Protein AF-A0A3G6PPM8-F1 (afdb_monomer)

Solvent-accessible surface area (backbone atoms only — not comparable to full-atom values): 4408 Å² total; per-residue (Å²): 90,79,54,99,91,40,81,49,58,68,71,40,40,54,64,64,51,56,76,69,44,68,80,90,43,55,50,83,52,100,50,36,39,37,37,55,75,47,74,61,95,53,39,33,36,32,39,40,35,34,41,54,96,58,23,25,67,43,77,49,78,47,79,45,71,58,78,76,75,76,75,89,123

Sequence (73 aa):
MWINGTQYSSGMTKNEILEKCDHIRYQYYDNEIQITISENFWDKKVLFIEFENDVAAYLSVRYIRKIIQCFKL

Foldseek 3Di:
DDAPNDDDDFFDFLVNVVVRADPVAWDDDPFWIWGFRDDDPFKTWIWIFGHDPRTGHDIDIDIDTDPPPPPPD

Mean predicted aligned error: 5.88 Å

Secondary structure (DSSP, 8-state):
-EETTEE--TT-BHHHHHHHS-TTSEEEETTEEEEEEEE-SSEEEEEEEEEETTEEEEEEEEEEE--------

Nearest PDB structures (foldseek):
  7wkk-assembly1_f  TM=6.608E-01  e=8.462E-01  Xenopus laevis
  7wkk-assembly1_F  TM=6.866E-01  e=1.257E+00  Xenopus laevis
  3fb9-assembly1_A  TM=5.834E-01  e=2.091E+00  Streptococcus pneumoniae TIGR4
  3fb9-assembly1_B  TM=5.370E-01  e=2.936E+00  Streptococcus pneumoniae TIGR4
  7sny-assembly1_A  TM=4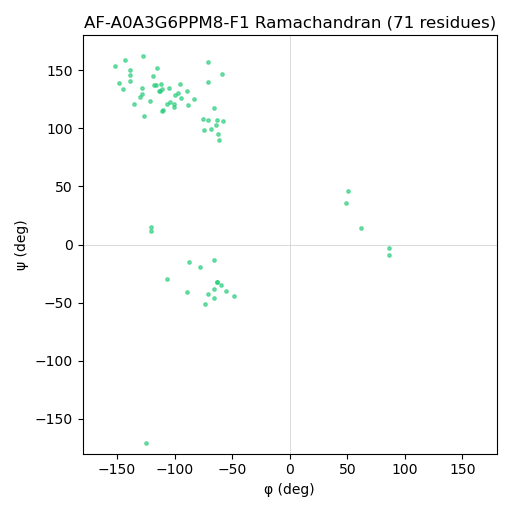.899E-01  e=7.679E+00  Oplophorus gracilirostris

pLDDT: mean 85.51, std 12.47, range [40.06, 95.69]

Structure (mmCIF, N/CA/C/O backbone):
data_AF-A0A3G6PPM8-F1
#
_entry.id   AF-A0A3G6PPM8-F1
#
loop_
_atom_site.group_PDB
_atom_site.id
_atom_site.type_symbol
_atom_site.label_atom_id
_atom_site.label_alt_id
_atom_site.label_comp_id
_atom_site.label_asym_id
_atom_site.label_entity_id
_atom_site.label_seq_id
_atom_site.pdbx_PDB_ins_code
_atom_site.Cartn_x
_atom_site.Cartn_y
_atom_site.Cartn_z
_atom_site.occupancy
_atom_site.B_iso_or_equiv
_atom_site.auth_seq_id
_atom_site.auth_comp_id
_atom_site.auth_asym_id
_atom_site.auth_atom_id
_atom_site.pdbx_PDB_model_num
ATOM 1 N N . MET A 1 1 ? -1.057 -8.661 3.213 1.00 85.50 1 MET A N 1
ATOM 2 C CA . MET A 1 1 ? -0.110 -8.592 2.088 1.00 85.50 1 MET A CA 1
ATOM 3 C C . MET A 1 1 ? 1.193 -7.980 2.569 1.00 85.50 1 MET A C 1
ATOM 5 O O . MET A 1 1 ? 1.150 -6.969 3.253 1.00 85.50 1 MET A O 1
ATOM 9 N N . TRP A 1 2 ? 2.326 -8.600 2.250 1.00 85.38 2 TRP A N 1
ATOM 10 C CA . TRP A 1 2 ? 3.651 -8.085 2.603 1.00 85.38 2 TRP A CA 1
ATOM 11 C C . TRP A 1 2 ? 4.273 -7.369 1.407 1.00 85.38 2 TRP A C 1
ATOM 13 O O . TRP A 1 2 ? 4.332 -7.945 0.323 1.00 85.38 2 TRP A O 1
ATOM 23 N N . ILE A 1 3 ? 4.733 -6.137 1.608 1.00 83.81 3 ILE A N 1
ATOM 24 C CA . ILE A 1 3 ? 5.374 -5.287 0.601 1.00 83.81 3 ILE A CA 1
ATOM 25 C C . ILE A 1 3 ? 6.602 -4.641 1.243 1.00 83.81 3 ILE A C 1
ATOM 27 O O . ILE A 1 3 ? 6.463 -3.937 2.234 1.00 83.81 3 ILE A O 1
ATOM 31 N N . ASN A 1 4 ? 7.796 -4.867 0.686 1.00 82.31 4 ASN A N 1
ATOM 32 C CA . ASN A 1 4 ? 9.058 -4.263 1.147 1.00 82.31 4 ASN A CA 1
ATOM 33 C C . ASN A 1 4 ? 9.307 -4.371 2.672 1.00 82.31 4 ASN A C 1
ATOM 35 O O . ASN A 1 4 ? 9.863 -3.461 3.272 1.00 82.31 4 ASN A O 1
ATOM 39 N N . GLY A 1 5 ? 8.891 -5.476 3.303 1.00 84.88 5 GLY A N 1
ATOM 40 C CA . GLY A 1 5 ? 9.032 -5.681 4.753 1.00 84.88 5 GLY A CA 1
ATOM 41 C C . GLY A 1 5 ? 7.891 -5.112 5.607 1.00 84.88 5 GLY A C 1
ATOM 42 O O . GLY A 1 5 ? 7.867 -5.351 6.809 1.00 84.88 5 GLY A O 1
ATOM 43 N N . THR A 1 6 ? 6.910 -4.446 4.997 1.00 89.50 6 THR A N 1
ATOM 44 C CA . THR A 1 6 ? 5.725 -3.903 5.669 1.00 89.50 6 THR A CA 1
ATOM 45 C C . THR A 1 6 ? 4.491 -4.751 5.373 1.00 89.50 6 THR A C 1
ATOM 47 O O . THR A 1 6 ? 4.221 -5.116 4.225 1.00 89.50 6 THR A O 1
ATOM 50 N N . GLN A 1 7 ? 3.709 -5.057 6.409 1.00 91.38 7 GLN A N 1
ATOM 51 C CA . GLN A 1 7 ? 2.447 -5.781 6.279 1.00 91.38 7 GLN A CA 1
ATOM 52 C C . GLN A 1 7 ? 1.257 -4.816 6.191 1.00 91.38 7 GLN A C 1
ATOM 54 O O . GLN A 1 7 ? 1.040 -4.005 7.090 1.00 91.38 7 GLN A O 1
ATOM 59 N N . TYR A 1 8 ? 0.448 -4.983 5.145 1.00 91.38 8 TYR A N 1
ATOM 60 C CA . TYR A 1 8 ? -0.822 -4.290 4.917 1.00 91.38 8 TYR A CA 1
ATOM 61 C C . TYR A 1 8 ? -1.975 -5.296 4.919 1.00 91.38 8 TYR A C 1
ATOM 63 O O . TYR A 1 8 ? -1.858 -6.366 4.315 1.00 91.38 8 TYR A O 1
ATOM 71 N N . SER A 1 9 ? -3.097 -4.993 5.560 1.00 92.69 9 SER A N 1
ATOM 72 C CA . SER A 1 9 ? -4.279 -5.863 5.549 1.00 92.69 9 SER A CA 1
ATOM 73 C C . SER A 1 9 ? -5.568 -5.062 5.518 1.00 92.69 9 SER A C 1
ATOM 75 O O . SER A 1 9 ? -5.597 -3.902 5.925 1.00 92.69 9 SER A O 1
ATOM 77 N N . SER A 1 10 ? -6.640 -5.714 5.072 1.00 91.56 10 SER A N 1
ATOM 78 C CA . SER A 1 10 ? -7.992 -5.216 5.300 1.00 91.56 10 SER A CA 1
ATOM 79 C C . SER A 1 10 ? -8.236 -5.080 6.804 1.00 91.56 10 SER A C 1
ATOM 81 O O . SER A 1 10 ? -7.682 -5.850 7.597 1.00 91.56 10 SER A O 1
ATOM 83 N N . GLY A 1 11 ? -9.030 -4.089 7.193 1.00 92.69 11 GLY A N 1
ATOM 84 C CA . GLY A 1 11 ? -9.303 -3.754 8.590 1.00 92.69 11 GLY A CA 1
ATOM 85 C C . GLY A 1 11 ? -8.285 -2.813 9.240 1.00 92.69 11 GLY A C 1
ATOM 86 O O . GLY A 1 11 ? -8.554 -2.333 10.334 1.00 92.69 11 GLY A O 1
ATOM 87 N N . MET A 1 12 ? -7.150 -2.515 8.593 1.00 93.69 12 MET A N 1
ATOM 88 C CA . MET A 1 12 ? -6.248 -1.465 9.081 1.00 93.69 12 MET A CA 1
ATOM 89 C C . MET A 1 12 ? -6.879 -0.091 8.879 1.00 93.69 12 MET A C 1
ATOM 91 O O . MET A 1 12 ? -7.465 0.186 7.832 1.00 93.69 12 MET A O 1
ATOM 95 N N . THR A 1 13 ? -6.722 0.785 9.858 1.00 93.69 13 THR A N 1
ATOM 96 C CA . THR A 1 13 ? -7.124 2.183 9.739 1.00 93.69 13 THR A CA 1
ATOM 97 C C . THR A 1 13 ? -6.199 2.933 8.789 1.00 93.69 13 THR A C 1
ATOM 99 O O . THR A 1 13 ? -5.034 2.577 8.577 1.00 93.69 13 THR A O 1
ATOM 102 N N . LYS A 1 14 ? -6.705 4.033 8.240 1.00 90.12 14 LYS A N 1
ATOM 103 C CA . LYS A 1 14 ? -5.925 4.928 7.388 1.00 90.12 14 LYS A CA 1
ATOM 104 C C . LYS A 1 14 ? -4.656 5.435 8.072 1.00 90.12 14 LYS A C 1
ATOM 106 O O . LYS A 1 14 ? -3.600 5.451 7.447 1.00 90.12 14 LYS A O 1
ATOM 111 N N . ASN A 1 15 ? -4.737 5.765 9.360 1.00 90.25 15 ASN A N 1
ATOM 112 C CA . ASN A 1 15 ? -3.590 6.235 10.138 1.00 90.25 15 ASN A CA 1
ATOM 113 C C . ASN A 1 15 ? -2.521 5.148 10.299 1.00 90.25 15 ASN A C 1
ATOM 115 O O . ASN A 1 15 ? -1.356 5.413 10.022 1.00 90.25 15 ASN A O 1
ATOM 119 N N . GLU A 1 16 ? -2.903 3.913 10.636 1.00 91.94 16 GLU A N 1
ATOM 120 C CA . GLU A 1 16 ? -1.947 2.797 10.738 1.00 91.94 16 GLU A CA 1
ATOM 121 C C . GLU A 1 16 ? -1.224 2.525 9.415 1.00 91.94 16 GLU A C 1
ATOM 123 O O . GLU A 1 16 ? -0.056 2.135 9.400 1.00 91.94 16 GLU A O 1
ATOM 128 N N . ILE A 1 17 ? -1.912 2.705 8.285 1.00 90.25 17 ILE A N 1
ATOM 129 C CA . ILE A 1 17 ? -1.307 2.547 6.960 1.00 90.25 17 ILE A CA 1
ATOM 130 C C . ILE A 1 17 ? -0.336 3.689 6.666 1.00 90.25 17 ILE A C 1
ATOM 132 O O . ILE A 1 17 ? 0.753 3.427 6.154 1.00 90.25 17 ILE A O 1
ATOM 136 N N . LEU A 1 18 ? -0.700 4.928 7.003 1.00 86.81 18 LEU A N 1
ATOM 137 C CA . LEU A 1 18 ? 0.147 6.104 6.806 1.00 86.81 18 LEU A CA 1
ATOM 138 C C . LEU A 1 18 ? 1.409 6.067 7.676 1.00 86.81 18 LEU A C 1
ATOM 140 O O . LEU A 1 18 ? 2.475 6.410 7.176 1.00 86.81 18 LEU A O 1
ATOM 144 N N . GLU A 1 19 ? 1.321 5.592 8.921 1.00 88.62 19 GLU A N 1
ATOM 145 C CA . GLU A 1 19 ? 2.478 5.410 9.817 1.00 88.62 19 GLU A CA 1
ATOM 146 C C . GLU A 1 19 ? 3.480 4.378 9.289 1.00 88.62 19 GLU A C 1
ATOM 148 O O . GLU A 1 19 ? 4.685 4.479 9.512 1.00 88.62 19 GLU A O 1
ATOM 153 N N . LYS A 1 20 ? 2.981 3.366 8.577 1.00 85.38 20 LYS A N 1
ATOM 154 C CA . LYS A 1 20 ? 3.790 2.287 8.000 1.00 85.38 20 LYS A CA 1
ATOM 155 C C . LYS A 1 20 ? 4.332 2.611 6.611 1.00 85.38 20 LYS A C 1
ATOM 157 O O . LYS A 1 20 ? 5.168 1.866 6.095 1.00 85.38 20 LYS A O 1
ATOM 162 N N . CYS A 1 21 ? 3.801 3.641 5.958 1.00 80.31 21 CYS A N 1
ATOM 163 C CA . CYS A 1 21 ? 4.134 3.953 4.580 1.00 80.31 21 CYS A CA 1
ATOM 164 C C . CYS A 1 21 ? 5.334 4.896 4.511 1.00 80.31 21 CYS A C 1
ATOM 166 O O . CYS A 1 21 ? 5.354 5.946 5.142 1.00 80.31 21 CYS A O 1
ATOM 168 N N . ASP A 1 22 ? 6.307 4.561 3.666 1.00 71.62 22 ASP A N 1
ATOM 169 C CA . ASP A 1 22 ? 7.358 5.506 3.302 1.00 71.62 22 ASP A CA 1
ATOM 170 C C . ASP A 1 22 ? 6.729 6.663 2.510 1.00 71.62 22 ASP A C 1
ATOM 172 O O . ASP A 1 22 ? 6.131 6.461 1.441 1.00 71.62 22 ASP A O 1
ATOM 176 N N . HIS A 1 23 ? 6.819 7.878 3.057 1.00 66.75 23 HIS A N 1
ATOM 177 C CA . HIS A 1 23 ? 6.054 9.019 2.569 1.00 66.75 23 HIS A CA 1
ATOM 178 C C . HIS A 1 23 ? 6.432 9.472 1.152 1.00 66.75 23 HIS A C 1
ATOM 180 O O . HIS A 1 23 ? 5.699 10.229 0.522 1.00 66.75 23 HIS A O 1
ATOM 186 N N . ILE A 1 24 ? 7.556 8.986 0.626 1.00 63.72 24 ILE A N 1
ATOM 187 C CA . ILE A 1 24 ? 8.096 9.379 -0.679 1.00 63.72 24 ILE A CA 1
ATOM 188 C C . ILE A 1 24 ? 7.352 8.689 -1.838 1.00 63.72 24 ILE A C 1
ATOM 190 O O . ILE A 1 24 ? 7.423 9.138 -2.981 1.00 63.72 24 ILE A O 1
ATOM 194 N N . ARG A 1 25 ? 6.640 7.582 -1.578 1.00 77.50 25 ARG A N 1
ATOM 195 C CA . ARG A 1 25 ? 6.146 6.680 -2.637 1.00 77.50 25 ARG A CA 1
ATOM 196 C C . ARG A 1 25 ? 4.635 6.485 -2.690 1.00 77.50 25 ARG A C 1
ATOM 198 O O . ARG A 1 25 ? 4.196 5.602 -3.434 1.00 77.50 25 ARG A O 1
ATOM 205 N N . TYR A 1 26 ? 3.842 7.286 -1.978 1.00 83.50 26 TYR A N 1
ATOM 206 C CA . TYR A 1 26 ? 2.383 7.161 -2.001 1.00 83.50 26 TYR A CA 1
ATOM 207 C C . TYR A 1 26 ? 1.660 8.374 -2.593 1.00 83.50 26 TYR A C 1
ATOM 209 O O . TYR A 1 26 ? 2.145 9.500 -2.551 1.00 83.50 26 TYR A O 1
ATOM 217 N N . GLN A 1 27 ? 0.488 8.115 -3.167 1.00 86.00 27 GLN A N 1
ATOM 218 C CA . GLN A 1 27 ? -0.494 9.116 -3.566 1.00 86.00 27 GLN A CA 1
ATOM 219 C C . GLN A 1 27 ? -1.766 8.881 -2.763 1.00 86.00 27 GLN A C 1
ATOM 221 O O . GLN A 1 27 ? -2.178 7.736 -2.561 1.00 86.00 27 GLN A O 1
ATOM 226 N N . TYR A 1 28 ? -2.348 9.972 -2.281 1.00 84.94 28 TYR A N 1
ATOM 227 C CA . TYR A 1 28 ? -3.525 9.959 -1.429 1.00 84.94 28 TYR A CA 1
ATOM 228 C C . TYR A 1 28 ? -4.715 10.559 -2.176 1.00 84.94 28 TYR A C 1
ATOM 230 O O . TYR A 1 28 ? -4.609 11.648 -2.742 1.00 84.94 28 TYR A O 1
ATOM 238 N N . TYR A 1 29 ? -5.839 9.856 -2.130 1.00 86.62 29 TYR A N 1
ATOM 239 C CA . TYR A 1 29 ? -7.147 10.271 -2.620 1.00 86.62 29 TYR A CA 1
ATOM 240 C C . TYR A 1 29 ? -8.170 10.095 -1.494 1.00 86.62 29 TYR A C 1
ATOM 242 O O . TYR A 1 29 ? -7.918 9.35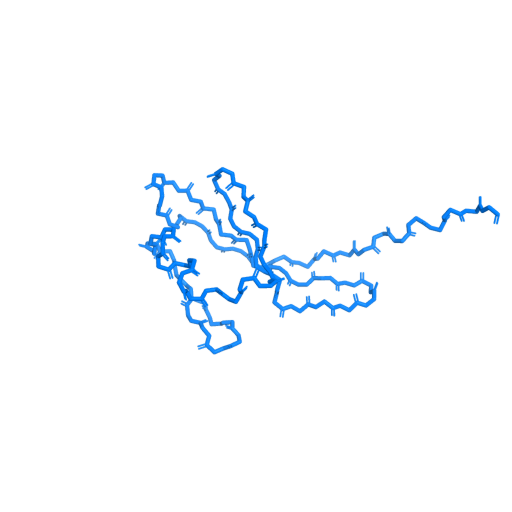2 -0.547 1.00 86.62 29 TYR A O 1
ATOM 250 N N . ASP A 1 30 ? -9.335 10.740 -1.597 1.00 83.50 30 ASP A N 1
ATOM 251 C CA . ASP A 1 30 ? -10.329 10.779 -0.510 1.00 83.50 30 ASP A CA 1
ATOM 252 C C . ASP A 1 30 ? -10.624 9.400 0.101 1.00 83.50 30 ASP A C 1
ATOM 254 O O . ASP A 1 30 ? -10.574 9.264 1.324 1.00 83.50 30 ASP A O 1
ATOM 258 N N . ASN A 1 31 ? -10.803 8.374 -0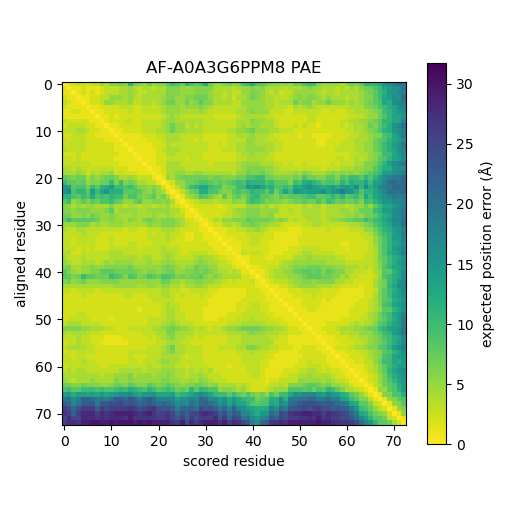.741 1.00 91.38 31 ASN A N 1
ATOM 259 C CA . ASN A 1 31 ? -11.119 7.000 -0.330 1.00 91.38 31 ASN A CA 1
ATOM 260 C C . ASN A 1 31 ? -10.079 5.963 -0.784 1.00 91.38 31 ASN A C 1
ATOM 262 O O . ASN A 1 31 ? -10.364 4.768 -0.781 1.00 91.38 31 ASN A O 1
ATOM 266 N N . GLU A 1 32 ? -8.888 6.380 -1.216 1.00 93.12 32 GLU A N 1
ATOM 267 C CA . GLU A 1 32 ? -7.888 5.449 -1.748 1.00 93.12 32 GLU A CA 1
ATOM 268 C C . GLU A 1 32 ? -6.459 5.922 -1.467 1.00 93.12 32 GLU A C 1
ATOM 270 O O . GLU A 1 32 ? -6.124 7.093 -1.633 1.00 93.12 32 GLU A O 1
ATOM 275 N N . ILE A 1 33 ? -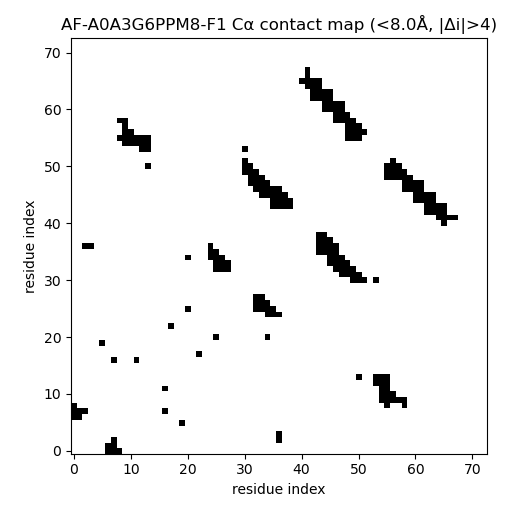5.583 4.990 -1.097 1.00 91.94 33 ILE A N 1
ATOM 276 C CA . ILE A 1 33 ? -4.136 5.198 -1.068 1.00 91.94 33 ILE A CA 1
ATOM 277 C C . ILE A 1 33 ? -3.486 4.310 -2.120 1.00 91.94 33 ILE A C 1
ATOM 279 O O . ILE A 1 33 ? -3.721 3.103 -2.183 1.00 91.94 33 ILE A O 1
ATOM 283 N N . GLN A 1 34 ? -2.601 4.910 -2.908 1.00 92.69 34 GLN A N 1
ATOM 284 C CA . GLN A 1 34 ? -1.776 4.220 -3.886 1.00 92.69 34 GLN A CA 1
ATOM 285 C C . GLN A 1 34 ? -0.321 4.238 -3.437 1.00 92.69 34 GLN A C 1
ATOM 287 O O . GLN A 1 34 ? 0.294 5.297 -3.395 1.00 92.69 34 GLN A O 1
ATOM 292 N N . ILE A 1 35 ? 0.259 3.078 -3.144 1.00 90.88 35 ILE A N 1
ATOM 293 C CA . ILE A 1 35 ? 1.655 2.931 -2.715 1.00 90.88 35 ILE A CA 1
ATOM 294 C C . ILE A 1 35 ? 2.468 2.326 -3.856 1.00 90.88 35 ILE A C 1
ATOM 296 O O . ILE A 1 35 ? 2.208 1.213 -4.316 1.00 90.88 35 ILE A O 1
ATOM 300 N N . THR A 1 36 ? 3.489 3.042 -4.313 1.00 91.81 36 THR A N 1
ATOM 301 C CA . THR A 1 36 ? 4.398 2.570 -5.362 1.00 91.81 36 THR A CA 1
ATOM 302 C C . THR A 1 36 ? 5.360 1.537 -4.787 1.00 91.81 36 THR A C 1
ATOM 304 O O . THR A 1 36 ? 6.286 1.874 -4.050 1.00 91.81 36 THR A O 1
ATOM 307 N N . ILE A 1 37 ? 5.160 0.271 -5.150 1.00 90.81 37 ILE A N 1
ATOM 308 C CA . ILE A 1 37 ? 6.003 -0.849 -4.717 1.00 90.81 37 ILE A CA 1
ATOM 309 C C . ILE A 1 37 ? 7.347 -0.793 -5.447 1.00 90.81 37 ILE A C 1
ATOM 311 O O . ILE A 1 37 ? 8.410 -0.847 -4.828 1.00 90.81 37 ILE A O 1
ATOM 315 N N . SER A 1 38 ? 7.284 -0.678 -6.774 1.00 89.88 38 SER A N 1
ATOM 316 C CA . SER A 1 38 ? 8.440 -0.547 -7.654 1.00 89.88 38 SER A CA 1
ATOM 317 C C . SER A 1 38 ? 8.070 0.223 -8.915 1.00 89.88 38 SER A C 1
ATOM 319 O O . SER A 1 38 ? 6.918 0.233 -9.352 1.00 89.88 38 SER A O 1
ATOM 321 N 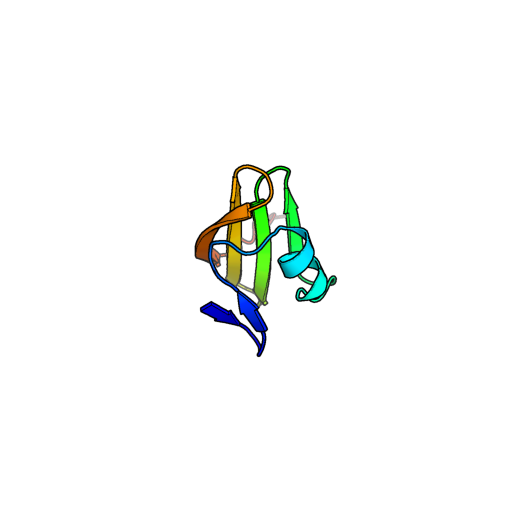N . GLU A 1 39 ? 9.058 0.876 -9.509 1.00 89.44 39 GLU A N 1
ATOM 322 C CA . GLU A 1 39 ? 8.894 1.660 -10.723 1.00 89.44 39 GLU A CA 1
ATOM 323 C C . GLU A 1 39 ? 10.150 1.520 -11.576 1.00 89.44 39 GLU A C 1
ATOM 325 O O . GLU A 1 39 ? 11.269 1.604 -11.070 1.00 89.44 39 GLU A O 1
ATOM 330 N N . ASN A 1 40 ? 9.961 1.280 -12.868 1.00 87.50 40 ASN A N 1
ATOM 331 C CA . ASN A 1 40 ? 11.019 1.336 -13.864 1.00 87.50 40 ASN A CA 1
ATOM 332 C C . ASN A 1 40 ? 10.613 2.313 -14.987 1.00 87.50 40 ASN A C 1
ATOM 334 O O . ASN A 1 40 ? 9.645 3.075 -14.864 1.00 87.50 40 ASN A O 1
ATOM 338 N N . PHE A 1 41 ? 11.389 2.343 -16.070 1.00 84.06 41 PHE A N 1
ATOM 339 C CA . PHE A 1 41 ? 11.150 3.263 -17.183 1.00 84.06 41 PHE A CA 1
ATOM 340 C C . PHE A 1 41 ? 9.809 3.018 -17.900 1.00 84.06 41 PHE A C 1
ATOM 342 O O . PHE A 1 41 ? 9.178 3.967 -18.356 1.00 84.06 41 PHE A O 1
ATOM 349 N N . TRP A 1 42 ? 9.345 1.769 -17.952 1.00 86.44 42 TRP A N 1
ATOM 350 C CA . TRP A 1 42 ? 8.173 1.345 -18.723 1.00 86.44 42 TRP A CA 1
ATOM 351 C C . TRP A 1 42 ? 6.949 1.048 -17.862 1.00 86.44 42 TRP A C 1
ATOM 353 O O . TRP A 1 42 ? 5.827 1.241 -18.316 1.00 86.44 42 TRP A O 1
ATOM 363 N N . ASP A 1 43 ? 7.149 0.604 -16.626 1.00 88.19 43 ASP A N 1
ATOM 364 C CA . ASP A 1 43 ? 6.113 0.020 -15.788 1.00 88.19 43 ASP A CA 1
ATOM 365 C C . ASP A 1 43 ? 6.223 0.501 -14.340 1.00 88.19 43 ASP A C 1
ATOM 367 O O . ASP A 1 43 ? 7.305 0.768 -13.807 1.00 88.19 43 ASP A O 1
ATOM 371 N N . LYS A 1 44 ? 5.071 0.558 -13.680 1.00 91.62 44 LYS A N 1
ATOM 372 C CA . LYS A 1 44 ? 4.922 0.865 -12.263 1.00 91.62 44 LYS A CA 1
ATOM 373 C C . LYS A 1 44 ? 4.079 -0.222 -11.606 1.00 91.62 44 LYS A C 1
ATOM 375 O O . LYS A 1 44 ? 2.995 -0.545 -12.084 1.00 91.62 44 LYS A O 1
ATOM 380 N N . LYS A 1 45 ? 4.556 -0.785 -10.499 1.00 92.31 45 LYS A N 1
ATOM 381 C CA . LYS A 1 45 ? 3.794 -1.710 -9.657 1.00 92.31 45 LYS A CA 1
ATOM 382 C C . LYS A 1 45 ? 3.273 -0.947 -8.448 1.00 92.31 45 LYS A C 1
ATOM 384 O O . LYS A 1 45 ? 4.060 -0.387 -7.685 1.00 92.31 45 LYS A O 1
ATOM 389 N N . VAL A 1 46 ? 1.958 -0.924 -8.274 1.00 93.06 46 VAL A N 1
ATOM 390 C CA . VAL A 1 46 ? 1.289 -0.096 -7.264 1.00 93.06 46 VAL A CA 1
ATOM 391 C C . VAL A 1 46 ? 0.344 -0.955 -6.434 1.00 93.06 46 VAL A C 1
ATOM 393 O O . VAL A 1 46 ? -0.392 -1.777 -6.980 1.00 93.06 46 VAL A O 1
ATOM 396 N N . LEU A 1 47 ? 0.386 -0.774 -5.118 1.00 92.88 47 LEU A N 1
ATOM 397 C CA . LEU A 1 47 ? -0.620 -1.264 -4.185 1.00 92.88 47 LEU A CA 1
ATOM 398 C C . LEU A 1 47 ? -1.710 -0.200 -4.050 1.00 92.88 47 LEU A C 1
ATOM 400 O O . LEU A 1 47 ? -1.425 0.916 -3.634 1.00 92.88 47 LEU A O 1
ATOM 404 N N . PHE A 1 48 ? -2.933 -0.567 -4.387 1.00 94.12 48 PHE A N 1
ATOM 405 C CA . PHE A 1 48 ? -4.143 0.215 -4.193 1.00 94.12 48 PHE A CA 1
ATOM 406 C C . PHE A 1 48 ? -4.814 -0.260 -2.912 1.00 94.12 48 PHE A C 1
ATOM 408 O O . PHE A 1 48 ? -4.990 -1.468 -2.724 1.00 94.12 48 PHE A O 1
ATOM 415 N N . ILE A 1 49 ? -5.159 0.679 -2.043 1.00 94.25 49 ILE A N 1
ATOM 416 C CA . ILE A 1 49 ? -5.844 0.437 -0.779 1.00 94.25 49 ILE A CA 1
ATOM 417 C C . ILE A 1 49 ? -7.067 1.338 -0.758 1.00 94.25 49 ILE A C 1
ATOM 419 O O . ILE A 1 49 ? -6.923 2.551 -0.667 1.00 94.25 49 ILE A O 1
ATOM 423 N N . GLU A 1 50 ? -8.248 0.746 -0.854 1.00 95.69 50 GLU A N 1
ATOM 424 C CA . GLU A 1 50 ? -9.523 1.458 -0.831 1.00 95.69 50 GLU A CA 1
ATOM 425 C C . GLU A 1 50 ? -10.077 1.460 0.599 1.00 95.69 50 GLU A C 1
ATOM 427 O O . GLU A 1 50 ?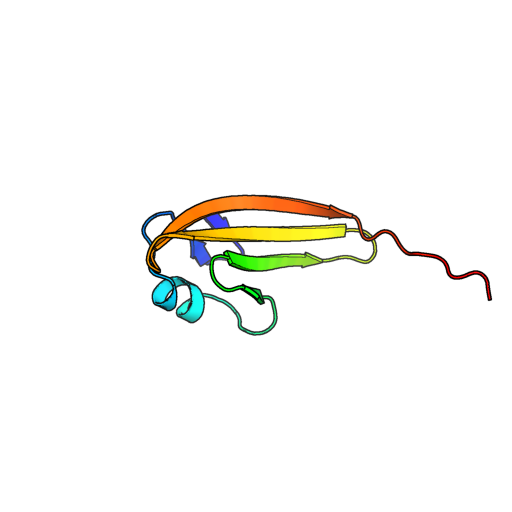 -10.003 0.450 1.312 1.00 95.69 50 GLU A O 1
ATOM 432 N N . PHE A 1 51 ? -10.610 2.605 1.019 1.00 95.12 51 PHE A N 1
ATOM 433 C CA . PHE A 1 51 ? -11.098 2.848 2.370 1.00 95.12 51 PHE A CA 1
ATOM 434 C C . PHE A 1 51 ? -12.615 3.005 2.394 1.00 95.12 51 PHE A C 1
ATOM 436 O O . PHE A 1 51 ? -13.191 3.726 1.582 1.00 95.12 51 PHE A O 1
ATOM 443 N N . GLU A 1 52 ? -13.243 2.404 3.399 1.00 95.12 52 GLU A N 1
ATOM 444 C CA . GLU A 1 52 ? -14.619 2.678 3.803 1.00 95.12 52 GLU A CA 1
ATOM 445 C C . GLU A 1 52 ? -14.604 3.127 5.265 1.00 95.12 52 GLU A C 1
ATOM 447 O O . GLU A 1 52 ? -14.092 2.415 6.128 1.00 95.12 52 GLU A O 1
ATOM 452 N N . ASN A 1 53 ? -15.139 4.318 5.556 1.00 93.00 53 ASN A N 1
ATOM 453 C CA . ASN A 1 53 ? -15.132 4.905 6.906 1.00 93.00 53 ASN A CA 1
ATOM 454 C C . ASN A 1 53 ? -13.732 4.903 7.564 1.00 93.00 53 ASN A C 1
ATOM 456 O O . ASN A 1 53 ? -13.579 4.492 8.711 1.00 93.00 53 ASN A O 1
ATOM 460 N N . ASP A 1 54 ? -12.703 5.314 6.811 1.00 92.06 54 ASP A N 1
ATOM 461 C CA . ASP A 1 54 ? -11.284 5.323 7.219 1.00 92.06 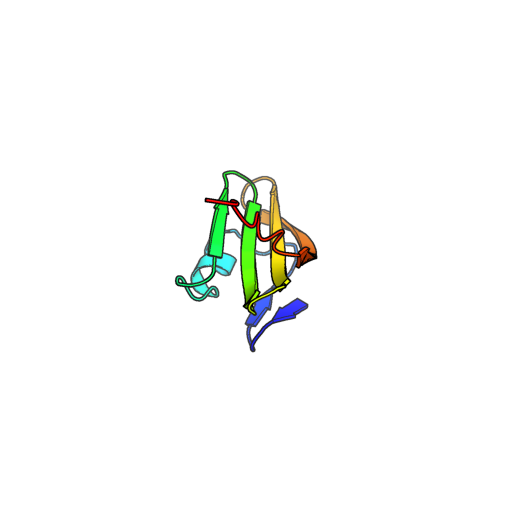54 ASP A CA 1
ATOM 462 C C . ASP A 1 54 ? -10.671 3.945 7.555 1.00 92.06 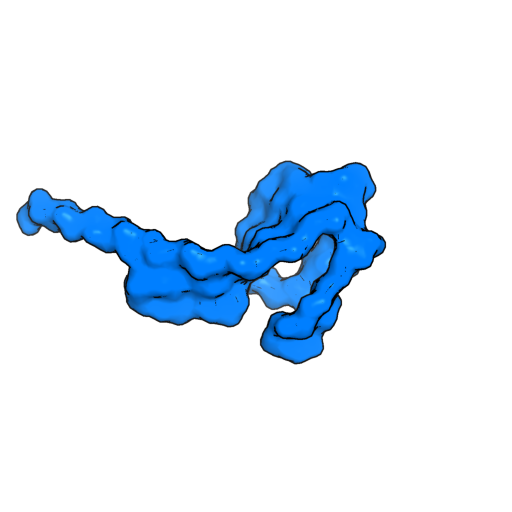54 ASP A C 1
ATOM 464 O O . ASP A 1 54 ? -9.555 3.868 8.079 1.00 92.06 54 ASP A O 1
ATOM 468 N N . VAL A 1 55 ? -11.341 2.848 7.194 1.00 94.69 55 VAL A N 1
ATOM 469 C CA . VAL A 1 55 ? -10.845 1.473 7.343 1.00 94.69 55 VAL A CA 1
ATOM 470 C C . VAL A 1 55 ? -10.564 0.869 5.972 1.00 94.69 55 VAL A C 1
ATOM 472 O O . VAL A 1 55 ? -11.381 0.965 5.062 1.00 94.69 55 VAL A O 1
ATOM 475 N N . ALA A 1 56 ? -9.406 0.228 5.810 1.00 94.94 56 ALA A N 1
ATOM 476 C CA . ALA A 1 56 ? -9.025 -0.449 4.577 1.00 94.94 56 ALA A CA 1
ATOM 477 C C . ALA A 1 56 ? -9.989 -1.609 4.288 1.00 94.94 56 ALA A C 1
ATOM 479 O O . ALA A 1 56 ? -9.943 -2.651 4.949 1.00 94.94 56 ALA A O 1
ATOM 480 N N . ALA A 1 57 ? -10.849 -1.433 3.291 1.00 95.31 57 ALA A N 1
ATOM 481 C CA . ALA A 1 57 ? -11.839 -2.421 2.883 1.00 95.31 57 ALA A CA 1
ATOM 482 C C . ALA A 1 57 ? -11.258 -3.375 1.835 1.00 95.31 57 ALA A C 1
ATOM 484 O O . ALA A 1 57 ? -11.453 -4.590 1.909 1.00 95.31 57 ALA A O 1
ATOM 485 N N . TYR A 1 58 ? -10.481 -2.838 0.890 1.00 94.94 58 TYR A N 1
ATOM 486 C CA . TYR A 1 58 ? -9.966 -3.601 -0.239 1.00 94.94 58 TYR A CA 1
ATOM 487 C C . TYR A 1 58 ? -8.514 -3.254 -0.561 1.00 94.94 58 TYR A C 1
ATOM 489 O O . TYR A 1 58 ? -8.093 -2.103 -0.488 1.00 94.94 58 TYR A O 1
ATOM 497 N N . LEU A 1 59 ? -7.729 -4.280 -0.902 1.00 94.69 59 LEU A N 1
ATOM 498 C CA . LEU A 1 59 ? -6.328 -4.143 -1.284 1.00 94.69 59 LEU A CA 1
ATOM 499 C C . LEU A 1 59 ? -6.087 -4.882 -2.596 1.00 94.69 59 LEU A C 1
ATOM 501 O O . LEU A 1 59 ? -6.352 -6.082 -2.694 1.00 94.69 59 LEU A O 1
ATOM 505 N N . SER A 1 60 ? -5.514 -4.199 -3.584 1.00 94.75 60 SER A N 1
ATOM 506 C CA . SER A 1 60 ? -5.138 -4.815 -4.859 1.00 94.75 60 SER A CA 1
ATOM 507 C C . SER A 1 60 ? -3.784 -4.333 -5.350 1.00 94.75 60 SER A C 1
ATOM 509 O O . SER A 1 60 ? -3.397 -3.188 -5.150 1.00 94.75 60 SER A O 1
ATOM 511 N N . VAL A 1 61 ? -3.041 -5.212 -6.016 1.00 93.31 61 VAL A N 1
ATOM 512 C CA . VAL A 1 61 ? -1.783 -4.843 -6.668 1.00 93.31 61 VAL A CA 1
ATOM 513 C C . VAL A 1 61 ? -2.027 -4.762 -8.160 1.00 93.31 61 VAL A C 1
ATOM 515 O O . VAL A 1 61 ? -2.438 -5.749 -8.769 1.00 93.31 61 VAL A O 1
ATOM 518 N N . ARG A 1 62 ? -1.753 -3.600 -8.755 1.00 93.12 62 ARG A N 1
ATOM 519 C CA . ARG A 1 62 ? -1.912 -3.378 -10.196 1.00 93.12 62 ARG A CA 1
ATOM 520 C C . ARG A 1 62 ? -0.567 -3.028 -10.831 1.00 93.12 62 ARG A C 1
ATOM 522 O O . ARG A 1 62 ? 0.283 -2.371 -10.225 1.00 93.12 62 ARG A O 1
ATOM 529 N N . TYR A 1 63 ? -0.388 -3.493 -12.063 1.00 90.81 63 TYR A N 1
ATOM 530 C CA . TYR A 1 63 ? 0.738 -3.147 -12.924 1.00 90.81 63 TYR A CA 1
ATOM 531 C C . TYR A 1 63 ? 0.267 -2.082 -13.913 1.00 90.81 63 TYR A C 1
ATOM 533 O O . TYR A 1 63 ? -0.662 -2.315 -14.682 1.00 90.81 63 TYR A O 1
ATOM 541 N N . ILE A 1 64 ? 0.884 -0.908 -13.863 1.00 89.56 64 ILE A N 1
ATOM 542 C CA . ILE A 1 64 ? 0.537 0.248 -14.685 1.00 89.56 64 ILE A CA 1
ATOM 543 C C . ILE A 1 64 ? 1.662 0.452 -15.691 1.00 89.56 64 ILE A C 1
ATOM 545 O O . ILE A 1 64 ? 2.790 0.762 -15.307 1.00 89.56 64 ILE A O 1
ATOM 549 N N . ARG A 1 65 ? 1.357 0.292 -16.978 1.00 87.38 65 ARG A N 1
ATOM 550 C CA . ARG A 1 65 ? 2.308 0.564 -18.055 1.00 87.38 65 ARG A CA 1
ATOM 551 C C . ARG A 1 65 ? 2.304 2.053 -18.373 1.00 87.38 65 ARG A C 1
ATOM 553 O O . ARG A 1 65 ? 1.257 2.626 -18.673 1.00 87.38 65 ARG A O 1
ATOM 560 N N . LYS A 1 66 ? 3.473 2.683 -18.320 1.00 80.88 66 LYS A N 1
ATOM 561 C CA . LYS A 1 66 ? 3.668 4.070 -18.734 1.00 80.88 66 LYS A CA 1
ATOM 562 C C . LYS A 1 66 ? 3.558 4.122 -20.250 1.00 80.88 66 LYS A C 1
ATOM 564 O O . LYS A 1 66 ? 4.446 3.666 -20.969 1.00 80.88 66 LYS A O 1
ATOM 569 N N . ILE A 1 67 ? 2.453 4.664 -20.750 1.00 74.81 67 ILE A N 1
ATOM 570 C CA . ILE A 1 67 ? 2.375 5.038 -22.158 1.00 74.81 67 ILE A CA 1
ATOM 571 C C . ILE A 1 67 ? 3.216 6.302 -22.294 1.00 74.81 67 ILE A C 1
ATOM 573 O O . ILE A 1 67 ? 2.773 7.394 -21.947 1.00 74.81 67 ILE A O 1
ATOM 577 N N . ILE A 1 68 ? 4.455 6.144 -22.754 1.00 60.31 68 ILE A N 1
ATOM 578 C CA . ILE A 1 68 ? 5.274 7.281 -23.157 1.00 60.31 68 ILE A CA 1
ATOM 579 C C . ILE A 1 68 ? 4.606 7.825 -24.416 1.00 60.31 68 ILE A C 1
ATOM 581 O O . ILE A 1 68 ? 4.752 7.262 -25.501 1.00 60.31 68 ILE A O 1
ATOM 585 N N . GLN A 1 69 ? 3.817 8.891 -24.273 1.00 53.19 69 GLN A N 1
ATOM 586 C CA . GLN A 1 69 ? 3.498 9.731 -25.416 1.00 53.19 69 GLN A CA 1
ATOM 587 C C . GLN A 1 69 ? 4.829 10.312 -25.885 1.00 53.19 69 GLN A C 1
ATOM 589 O O . GLN A 1 69 ? 5.322 11.296 -25.339 1.00 53.19 69 GLN A O 1
ATOM 594 N N . CYS A 1 70 ? 5.446 9.664 -26.871 1.00 52.72 70 CYS A N 1
ATOM 595 C CA . CYS A 1 70 ? 6.460 10.303 -27.686 1.00 52.72 70 CYS A CA 1
ATOM 596 C C . CYS A 1 70 ? 5.761 11.473 -28.383 1.00 52.72 70 CYS A C 1
ATOM 598 O O . CYS A 1 70 ? 5.171 11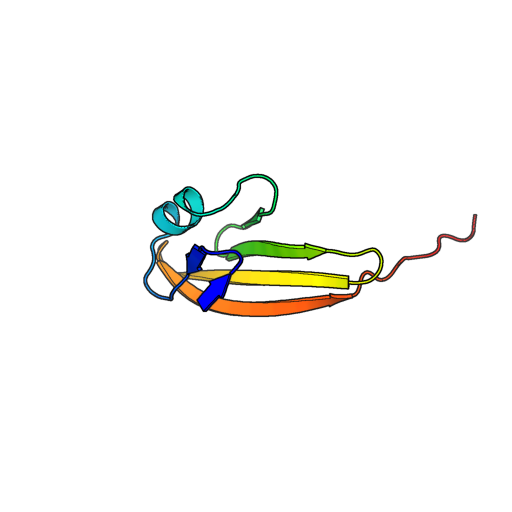.302 -29.451 1.00 52.72 70 CYS A O 1
ATOM 600 N N . PHE A 1 71 ? 5.771 12.651 -27.757 1.00 48.84 71 PHE A N 1
ATOM 601 C CA . PHE A 1 71 ? 5.517 13.892 -28.464 1.00 48.84 71 PHE A CA 1
ATOM 602 C C . PHE A 1 71 ? 6.575 13.968 -29.564 1.00 48.84 71 PHE A C 1
ATOM 604 O O . PHE A 1 71 ? 7.758 14.156 -29.291 1.00 48.84 71 PHE A O 1
ATOM 611 N N . LYS A 1 72 ? 6.149 13.733 -30.808 1.00 44.50 72 LYS A N 1
ATOM 612 C CA . LYS A 1 72 ? 6.894 14.180 -31.980 1.00 44.50 72 LYS A CA 1
ATOM 613 C C . LYS A 1 72 ? 6.889 15.708 -31.927 1.00 44.50 72 LYS A C 1
ATOM 615 O O . LYS A 1 72 ? 5.859 16.310 -32.223 1.00 44.50 72 LYS A O 1
ATOM 620 N N . LEU A 1 73 ? 8.007 16.294 -31.519 1.00 40.06 73 LEU A N 1
ATOM 621 C CA . LEU A 1 73 ? 8.384 17.673 -31.816 1.00 40.06 73 LEU A CA 1
ATOM 622 C C . LEU A 1 73 ? 9.716 17.627 -32.558 1.00 40.06 73 LEU A C 1
ATOM 624 O O . LEU A 1 73 ? 10.607 16.885 -32.087 1.00 40.06 73 LEU A O 1
#

Radius of gyration: 13.89 Å; Cα contacts (8 Å, |Δi|>4): 119; chains: 1; bounding box: 26×26×43 Å